Protein AF-A0A1Z1CF77-F1 (afdb_monomer_lite)

InterPro domains:
  IPR001302 Photosystem I reaction centre subunit VIII [MF_00431] (4-37)
  IPR001302 Photosystem I reaction centre subunit VIII [PF00796] (7-31)
  IPR001302 Photosystem I reaction centre subunit VIII [PTHR35775] (2-37)
  IPR001302 Photosystem I reaction centre subunit VIII [TIGR03052] (5-34)
  IPR036357 Photosystem I reaction centre subunit VIII superfamily [SSF81540] (3-34)

Foldseek 3Di:
DDPPPCVCVVVVCCVVPVVVVVVVVVVVVVVVVVVVD

Secondary structure (DSSP, 8-state):
--SSTTHHHHHHHIIIIIHHHHHHHHHHHHHHHTT--

pLDDT: mean 85.5, std 13.56, range [49.41, 97.5]

Sequence (37 aa):
MITLSNLPSIFVPLIGLVFPALAMASLFLYVEENKIF

Organism: NCBI:txid1914267

Radius of gyration: 16.21 Å; chains: 1; bounding box: 36×16×44 Å

Structure (mmCIF, N/CA/C/O backbone):
data_AF-A0A1Z1CF77-F1
#
_entry.id   AF-A0A1Z1CF77-F1
#
loop_
_atom_site.group_PDB
_atom_site.id
_atom_site.type_symbol
_atom_site.label_atom_id
_atom_site.label_alt_id
_atom_site.label_comp_id
_atom_site.label_asym_id
_atom_site.label_entity_id
_atom_site.label_seq_id
_atom_site.pdbx_PDB_ins_code
_atom_site.Cartn_x
_atom_site.Cartn_y
_atom_site.Cartn_z
_atom_site.occupancy
_atom_site.B_iso_or_equiv
_atom_site.auth_seq_id
_atom_site.auth_comp_id
_atom_site.auth_asym_id
_atom_site.auth_atom_id
_atom_site.pdbx_PDB_model_num
ATOM 1 N N . MET A 1 1 ? 22.718 1.138 -22.019 1.00 49.41 1 MET A N 1
ATOM 2 C CA . MET A 1 1 ? 22.092 -0.135 -21.592 1.00 49.41 1 MET A CA 1
ATOM 3 C C . MET A 1 1 ? 21.301 0.138 -20.319 1.00 49.41 1 MET A C 1
ATOM 5 O O . MET A 1 1 ? 21.702 1.004 -19.556 1.00 49.41 1 MET A O 1
ATOM 9 N N . ILE A 1 2 ? 20.129 -0.472 -20.175 1.00 63.81 2 ILE A N 1
ATOM 10 C CA . ILE A 1 2 ? 18.978 0.052 -19.430 1.00 63.81 2 ILE A CA 1
ATOM 11 C C . ILE A 1 2 ? 19.153 -0.193 -17.921 1.00 63.81 2 ILE A C 1
ATOM 13 O O . ILE A 1 2 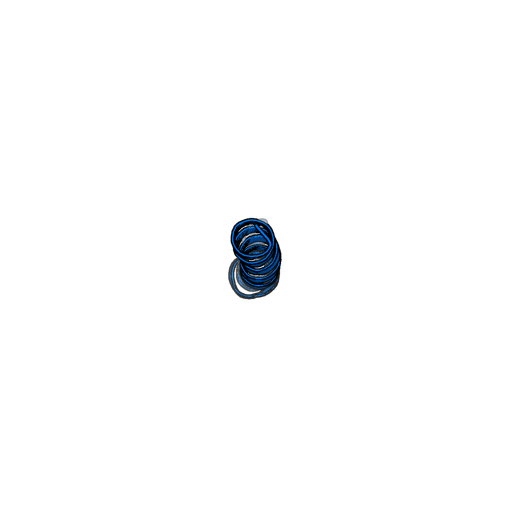? 18.908 -1.288 -17.436 1.00 63.81 2 ILE A O 1
ATOM 17 N N . THR 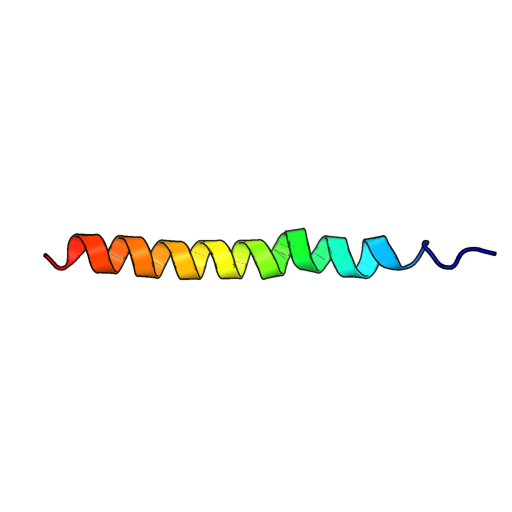A 1 3 ? 19.598 0.811 -17.168 1.00 63.38 3 THR A N 1
ATOM 18 C CA . THR A 1 3 ? 19.674 0.741 -15.693 1.00 63.38 3 THR A CA 1
ATOM 19 C C . THR A 1 3 ? 18.333 1.060 -15.021 1.00 63.38 3 THR A C 1
ATOM 21 O O . THR A 1 3 ? 18.143 0.767 -13.846 1.00 63.38 3 THR A O 1
ATOM 24 N N . LEU A 1 4 ? 17.388 1.644 -15.770 1.00 71.12 4 LEU A N 1
ATOM 25 C CA . LEU A 1 4 ? 16.134 2.195 -15.248 1.00 71.12 4 LEU A CA 1
ATOM 26 C C . LEU A 1 4 ? 14.906 1.282 -15.432 1.00 71.12 4 LEU A C 1
ATOM 28 O O . LEU A 1 4 ? 13.854 1.538 -14.854 1.00 71.12 4 LEU A O 1
ATOM 32 N N . SER A 1 5 ? 15.020 0.213 -16.223 1.00 74.69 5 SER A N 1
ATOM 33 C CA . SER A 1 5 ? 13.916 -0.702 -16.572 1.00 74.69 5 SER A CA 1
ATOM 34 C C . SER A 1 5 ? 13.316 -1.446 -15.376 1.00 74.69 5 SER A C 1
ATOM 36 O O . SER A 1 5 ? 12.212 -1.970 -15.462 1.00 74.69 5 SER A O 1
ATOM 38 N N . ASN A 1 6 ? 14.038 -1.477 -14.260 1.00 78.38 6 ASN A N 1
ATOM 39 C CA . ASN A 1 6 ? 13.747 -2.255 -13.061 1.00 78.38 6 ASN A CA 1
ATOM 40 C C . ASN A 1 6 ? 13.119 -1.376 -11.962 1.00 78.38 6 ASN A C 1
ATOM 42 O O . ASN A 1 6 ? 12.662 -1.878 -10.937 1.00 78.38 6 ASN A O 1
ATOM 46 N N . LEU A 1 7 ? 13.103 -0.053 -12.157 1.00 84.31 7 LEU A N 1
ATOM 47 C CA . LEU A 1 7 ? 12.464 0.877 -11.230 1.00 84.31 7 LEU A CA 1
ATOM 48 C C . LEU A 1 7 ? 10.943 0.679 -11.161 1.00 84.31 7 LEU A C 1
ATOM 50 O O . LEU A 1 7 ? 10.420 0.628 -10.045 1.00 84.31 7 LEU A O 1
ATOM 54 N N . PRO A 1 8 ? 10.215 0.498 -12.287 1.00 88.19 8 PRO A N 1
ATOM 55 C CA . PRO A 1 8 ? 8.768 0.316 -12.242 1.00 88.19 8 PRO A CA 1
ATOM 56 C C . PRO A 1 8 ? 8.361 -0.882 -11.384 1.00 88.19 8 PRO A C 1
ATOM 58 O O . PRO A 1 8 ? 7.425 -0.779 -10.603 1.00 88.19 8 PRO A O 1
ATOM 61 N N . SER A 1 9 ? 9.103 -1.992 -11.441 1.00 88.31 9 SER A N 1
ATOM 62 C CA . SER A 1 9 ? 8.788 -3.195 -10.660 1.00 88.31 9 SER A CA 1
ATOM 63 C C . SER A 1 9 ? 8.918 -3.021 -9.145 1.00 88.31 9 SER A C 1
ATOM 65 O O . SER A 1 9 ? 8.314 -3.790 -8.407 1.00 88.31 9 SER A O 1
ATOM 67 N N . ILE A 1 10 ? 9.677 -2.028 -8.672 1.00 90.56 10 ILE A N 1
ATOM 68 C CA . ILE A 1 10 ? 9.850 -1.746 -7.238 1.00 90.56 10 ILE A CA 1
ATOM 69 C C . ILE A 1 10 ? 8.877 -0.653 -6.799 1.00 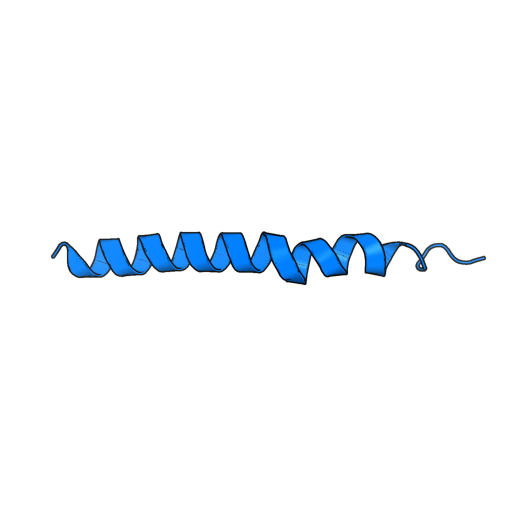90.56 10 ILE A C 1
ATOM 71 O O . ILE A 1 10 ? 8.217 -0.782 -5.770 1.00 90.56 10 ILE A O 1
ATOM 75 N N . PHE A 1 11 ? 8.745 0.411 -7.596 1.00 91.88 11 PHE A N 1
ATOM 76 C CA . PHE A 1 11 ? 7.874 1.526 -7.247 1.00 91.88 11 PHE A CA 1
ATOM 77 C C . PHE A 1 11 ? 6.397 1.175 -7.388 1.00 91.88 11 PHE A C 1
ATOM 79 O O . PHE A 1 11 ? 5.636 1.539 -6.503 1.00 91.88 11 PHE A O 1
ATOM 86 N N . VAL A 1 12 ? 5.979 0.429 -8.417 1.00 93.50 12 VAL A N 1
ATOM 87 C CA . VAL A 1 12 ? 4.557 0.101 -8.629 1.00 93.50 12 VAL A CA 1
ATOM 88 C C . VAL A 1 12 ? 3.950 -0.642 -7.428 1.00 93.50 12 VAL A C 1
ATOM 90 O O . VAL A 1 12 ? 2.919 -0.187 -6.935 1.00 93.50 12 VAL A O 1
ATOM 93 N N . PRO A 1 13 ? 4.567 -1.701 -6.868 1.00 93.88 13 PRO A N 1
ATOM 94 C CA . PRO A 1 13 ? 4.057 -2.323 -5.644 1.00 93.88 13 PRO A CA 1
ATOM 95 C C . PRO A 1 13 ? 4.178 -1.419 -4.411 1.00 93.88 13 PRO A C 1
ATOM 97 O O . PRO A 1 13 ? 3.296 -1.420 -3.553 1.00 93.88 13 PRO A O 1
ATOM 100 N N . LEU A 1 14 ? 5.245 -0.620 -4.312 1.00 95.62 14 LEU A N 1
ATOM 101 C CA . LEU A 1 14 ? 5.466 0.266 -3.169 1.00 95.62 14 LEU A CA 1
ATOM 102 C C . LEU A 1 14 ? 4.395 1.365 -3.084 1.00 95.62 14 LEU A C 1
ATOM 104 O O . LEU A 1 14 ? 3.797 1.544 -2.028 1.00 95.62 14 LEU A O 1
ATOM 108 N N . ILE A 1 15 ? 4.108 2.062 -4.187 1.00 94.75 15 ILE A N 1
ATOM 109 C CA . ILE A 1 15 ? 3.075 3.110 -4.237 1.00 94.75 15 ILE A CA 1
ATOM 110 C C . ILE A 1 15 ? 1.656 2.558 -4.409 1.00 94.75 15 ILE A C 1
ATOM 112 O O . ILE A 1 15 ? 0.703 3.233 -4.040 1.00 94.75 15 ILE A O 1
ATOM 116 N N . GLY A 1 16 ? 1.500 1.353 -4.963 1.00 94.44 16 GLY A N 1
ATOM 117 C CA . GLY A 1 16 ? 0.195 0.739 -5.214 1.00 94.44 16 GLY A CA 1
ATOM 118 C C . GLY A 1 16 ? -0.342 -0.104 -4.057 1.00 94.44 16 GLY A C 1
ATOM 119 O O . GLY A 1 16 ? -1.552 -0.282 -3.964 1.00 94.44 16 GLY A O 1
ATOM 120 N N . LEU A 1 17 ? 0.527 -0.615 -3.177 1.00 95.12 17 LEU A N 1
ATOM 121 C CA . LEU A 1 17 ? 0.135 -1.511 -2.081 1.00 95.12 17 LEU A CA 1
ATOM 122 C C . LEU A 1 17 ? 0.646 -1.027 -0.723 1.00 95.12 17 LEU A C 1
ATOM 124 O O . LEU A 1 17 ? -0.150 -0.803 0.185 1.00 95.12 17 LEU A O 1
ATOM 128 N N . VAL A 1 18 ? 1.960 -0.825 -0.583 1.00 97.00 18 VAL A N 1
ATOM 129 C CA . VAL A 1 18 ? 2.576 -0.528 0.724 1.00 97.00 18 VAL A CA 1
ATOM 130 C C . VAL A 1 18 ? 2.201 0.867 1.220 1.00 97.00 18 VAL A C 1
ATOM 132 O O . VAL A 1 18 ? 1.743 1.019 2.350 1.00 97.00 18 VAL A O 1
ATOM 135 N N . PHE A 1 19 ? 2.361 1.887 0.377 1.00 96.38 19 PHE A N 1
ATOM 136 C CA . PHE A 1 19 ? 2.020 3.264 0.722 1.00 96.38 19 PHE A CA 1
ATOM 137 C C . PHE A 1 19 ? 0.516 3.437 1.006 1.00 96.38 19 PHE A C 1
ATOM 139 O O . PHE A 1 19 ? 0.192 4.013 2.043 1.00 96.38 19 PHE A O 1
ATOM 146 N N . PRO A 1 20 ? -0.412 2.885 0.195 1.00 95.94 20 PRO A N 1
ATOM 147 C CA . PRO A 1 20 ? -1.838 2.905 0.508 1.00 95.94 20 PRO A CA 1
ATOM 148 C C . PRO A 1 20 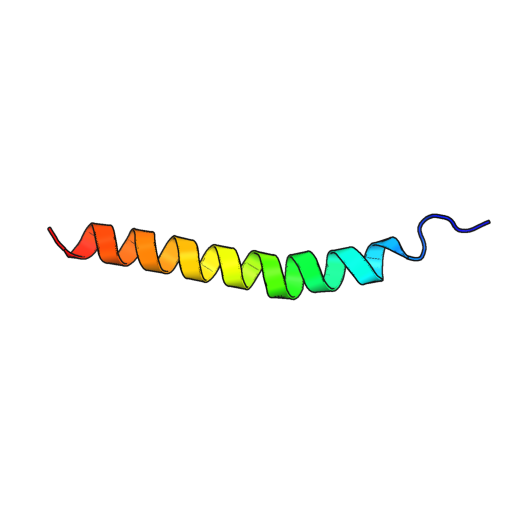? -2.177 2.188 1.814 1.00 95.94 20 PRO A C 1
ATOM 150 O O . PRO A 1 20 ? -2.920 2.738 2.621 1.00 95.94 20 PRO A O 1
ATOM 153 N N . ALA A 1 21 ? -1.605 1.006 2.071 1.00 97.44 21 ALA A N 1
ATOM 154 C CA . ALA A 1 21 ? -1.835 0.287 3.324 1.00 97.44 21 ALA A CA 1
ATOM 155 C C . ALA A 1 21 ? -1.390 1.112 4.542 1.00 97.44 21 ALA A C 1
ATOM 157 O O . ALA A 1 21 ? -2.130 1.219 5.520 1.00 97.44 21 ALA A O 1
ATOM 158 N N . LEU A 1 22 ? -0.218 1.749 4.456 1.00 97.50 22 LEU A N 1
ATOM 159 C CA . LEU A 1 22 ? 0.298 2.617 5.511 1.00 97.50 22 LEU A CA 1
ATOM 160 C C . LEU A 1 22 ? -0.563 3.873 5.696 1.00 97.50 22 LEU A C 1
ATOM 162 O O . LEU A 1 22 ? -0.882 4.229 6.828 1.00 97.50 22 LEU A O 1
ATOM 166 N N . ALA A 1 23 ? -0.973 4.521 4.603 1.00 96.62 23 ALA A N 1
ATOM 167 C CA . ALA A 1 23 ? -1.835 5.697 4.645 1.00 96.62 23 ALA A CA 1
ATOM 168 C C . ALA A 1 23 ? -3.194 5.374 5.279 1.00 96.62 23 ALA A C 1
ATOM 170 O O . ALA A 1 23 ? -3.641 6.104 6.157 1.00 96.62 23 ALA A O 1
ATOM 171 N N . MET A 1 24 ? -3.826 4.257 4.904 1.00 96.00 24 MET A N 1
ATOM 172 C CA . MET A 1 24 ? -5.095 3.827 5.499 1.00 96.00 24 MET A CA 1
ATOM 173 C C . MET A 1 24 ? -4.953 3.515 6.988 1.00 96.00 24 MET A C 1
ATOM 175 O O . MET A 1 24 ? -5.792 3.947 7.769 1.00 96.00 24 MET A O 1
ATOM 179 N N . ALA A 1 25 ? -3.895 2.807 7.396 1.00 96.44 25 ALA A N 1
ATOM 180 C CA . ALA A 1 25 ? -3.653 2.501 8.805 1.00 96.44 25 ALA A CA 1
ATOM 181 C C . ALA A 1 25 ? -3.393 3.774 9.627 1.00 96.44 25 ALA A C 1
ATOM 183 O O . ALA A 1 25 ? -3.975 3.955 10.694 1.00 96.44 25 ALA A O 1
ATOM 184 N N . SER A 1 2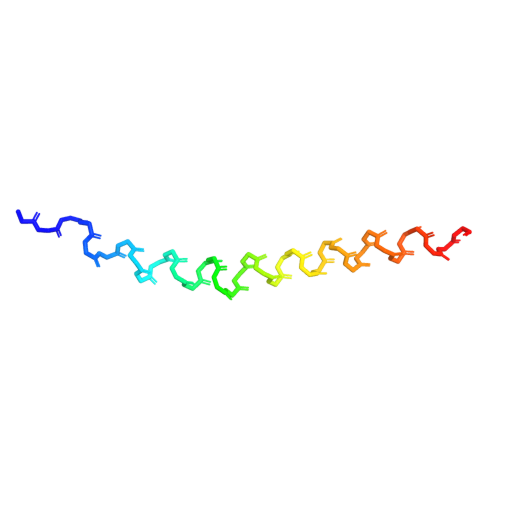6 ? -2.570 4.687 9.107 1.00 96.12 26 SER A N 1
ATOM 185 C CA . SER A 1 26 ? -2.289 5.971 9.754 1.00 96.12 26 SER A CA 1
ATOM 186 C C . SER A 1 26 ? -3.539 6.845 9.860 1.00 96.12 26 SER A C 1
ATOM 188 O O . SER A 1 26 ? -3.769 7.451 10.903 1.00 96.12 26 SER A O 1
ATOM 190 N N . LEU A 1 27 ? -4.349 6.914 8.800 1.00 94.69 27 LEU A N 1
ATOM 191 C CA . LEU A 1 27 ? -5.602 7.669 8.800 1.00 94.69 27 LEU A CA 1
ATOM 192 C C . LEU A 1 27 ? -6.644 7.039 9.723 1.00 94.69 27 LEU A C 1
ATOM 194 O O . LEU A 1 27 ? -7.373 7.768 10.386 1.00 94.69 27 LEU A O 1
ATOM 198 N N . PHE A 1 28 ? -6.700 5.709 9.801 1.00 94.06 28 PHE A N 1
ATOM 199 C CA . PHE A 1 28 ? -7.583 5.001 10.722 1.00 94.06 28 PHE A CA 1
ATOM 200 C C . PHE A 1 28 ? -7.268 5.361 12.176 1.00 94.06 28 PHE A C 1
ATOM 202 O O . PHE A 1 28 ? -8.169 5.766 12.903 1.00 94.06 28 PHE A O 1
ATOM 209 N N . LEU A 1 29 ? -5.992 5.304 12.573 1.00 92.69 29 LEU A N 1
ATOM 210 C CA . 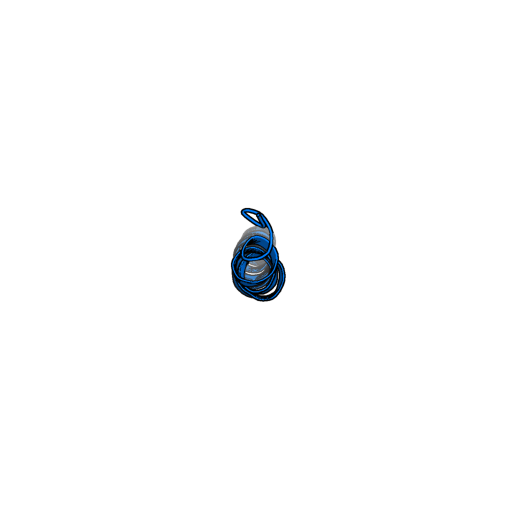LEU A 1 29 ? -5.574 5.706 13.918 1.00 92.69 29 LEU A CA 1
ATOM 211 C C . LEU A 1 29 ? -5.880 7.184 14.195 1.00 92.69 29 LEU A C 1
ATOM 213 O O . LEU A 1 29 ? -6.447 7.496 15.235 1.00 92.69 29 LEU A O 1
ATOM 217 N N . TYR A 1 30 ? -5.591 8.078 13.245 1.00 92.06 30 TYR A N 1
ATOM 218 C CA . TYR A 1 30 ? -5.897 9.504 13.383 1.00 92.06 30 TYR A CA 1
ATOM 219 C C . TYR A 1 30 ? -7.399 9.778 13.565 1.00 92.06 30 TYR A C 1
ATOM 221 O O . TYR A 1 30 ? -7.791 10.617 14.374 1.00 92.06 30 TYR A O 1
ATOM 229 N N . VAL A 1 31 ? -8.263 9.089 12.816 1.00 90.69 31 VAL A N 1
ATOM 230 C CA . VAL A 1 31 ? -9.720 9.258 12.930 1.00 90.69 31 VAL A CA 1
ATOM 231 C C . VAL A 1 31 ? -10.245 8.683 14.241 1.00 90.69 31 VAL A C 1
ATOM 233 O O . VAL A 1 31 ? -11.109 9.302 14.858 1.00 90.69 31 VAL A O 1
ATOM 236 N N . GLU A 1 32 ? -9.731 7.534 14.678 1.00 86.88 32 GLU A N 1
ATOM 237 C CA . GLU A 1 32 ? -10.120 6.949 15.960 1.00 86.88 32 GLU A CA 1
ATOM 238 C C . GLU A 1 32 ? -9.700 7.856 17.121 1.00 86.88 32 GLU A C 1
ATOM 240 O O . GLU A 1 32 ? -10.549 8.165 17.947 1.00 86.88 32 GLU A O 1
ATOM 245 N N . GLU A 1 33 ? -8.474 8.396 17.133 1.00 79.12 33 GLU A N 1
ATOM 246 C CA . GLU A 1 33 ? -8.017 9.354 18.156 1.00 79.12 33 GLU A CA 1
ATOM 247 C C . GLU A 1 33 ? -8.891 10.617 18.250 1.00 79.12 33 GLU A C 1
ATOM 249 O O . GLU A 1 33 ? -9.131 11.116 19.348 1.00 79.12 33 GLU A O 1
ATOM 254 N N . ASN A 1 34 ? -9.436 11.106 17.131 1.00 72.88 34 ASN A N 1
ATOM 255 C CA . ASN A 1 34 ? -10.341 12.264 17.118 1.00 72.88 34 ASN A CA 1
ATOM 256 C C . ASN A 1 34 ? -11.780 11.947 17.565 1.00 72.88 34 ASN A C 1
ATOM 258 O O . ASN A 1 34 ? -12.572 12.872 17.734 1.00 72.88 34 ASN A O 1
ATOM 262 N N . LYS A 1 35 ? -12.148 10.670 17.722 1.00 62.16 35 LYS A N 1
ATOM 263 C CA . LYS A 1 35 ? -13.498 10.237 18.130 1.00 62.16 35 LYS A CA 1
ATOM 264 C C . LYS A 1 35 ? -13.589 9.793 19.590 1.00 62.16 35 LYS A C 1
ATOM 266 O O . LYS A 1 35 ? -14.699 9.582 20.071 1.00 62.16 35 LYS A O 1
ATOM 271 N N . ILE A 1 36 ? -12.456 9.614 20.276 1.00 61.91 36 ILE A N 1
ATOM 272 C CA . ILE A 1 36 ? -12.411 9.191 21.690 1.00 61.91 36 ILE A CA 1
ATOM 273 C C . ILE A 1 36 ? -12.581 10.366 22.675 1.00 61.91 36 ILE A C 1
ATOM 275 O O . ILE A 1 36 ? -12.627 10.123 23.881 1.00 61.91 36 ILE A O 1
ATOM 279 N N . PHE A 1 37 ? -12.694 11.608 22.182 1.00 55.66 37 PHE A N 1
ATOM 280 C CA . PHE A 1 37 ? -13.050 12.806 22.957 1.00 55.66 37 PHE A CA 1
ATOM 281 C C . PHE A 1 37 ? -14.446 13.321 22.604 1.00 55.66 37 PHE A C 1
ATOM 283 O O . PHE A 1 37 ? -14.784 13.339 21.399 1.00 55.66 37 PHE A O 1
#